Protein AF-A0A2S1FYJ7-F1 (afdb_monomer_lite)

Foldseek 3Di:
DLCCVVVVDVDQPDKDAAPCDDDPQNQLRGIHGNVSCVVSVNLVVQLVSLVVCDDVNLLVVCVVLVAAPSFQPDDSSCCPPPNDGDHDPVSVD

Organism: Klebsiella pneumoniae (NCBI:txid573)

pLDDT: mean 96.9, std 2.13, range [85.56, 98.75]

Secondary structure (DSSP, 8-state):
-HHHHTTSS--TT--B---S---SSGGGSS-B-HHHHHHTT-HHHHHHHHHHH-HHHHHHHHHHTT-TT----S-TTTTTTTSS----TTTT-

InterPro domains:
  IPR001460 Penicillin-binding protein, transpeptidase [PF00905] (1-93)
  IPR012338 Beta-lactamase/transpeptidase-like [G3DSA:3.40.710.10] (1-93)
  IPR012338 Beta-lactamase/transpeptidase-like [SSF56601] (1-92)

Structure (mmCIF, N/CA/C/O backbone):
data_AF-A0A2S1FYJ7-F1
#
_entry.id   AF-A0A2S1FYJ7-F1
#
loop_
_atom_site.group_PDB
_atom_site.id
_atom_site.type_symbol
_atom_site.label_atom_id
_atom_site.label_alt_id
_atom_site.label_comp_id
_atom_site.label_asym_id
_atom_site.label_entity_id
_atom_site.label_seq_id
_atom_site.pdbx_PDB_ins_code
_atom_site.Cartn_x
_atom_site.Cartn_y
_atom_site.Cartn_z
_atom_site.occupancy
_atom_site.B_iso_or_equiv
_atom_site.auth_seq_id
_atom_site.auth_comp_id
_atom_site.auth_asym_id
_atom_site.auth_atom_id
_atom_site.pdbx_PDB_model_num
ATOM 1 N N . LEU A 1 1 ? -6.806 -0.249 -5.792 1.00 93.88 1 LEU A N 1
ATOM 2 C CA . LEU A 1 1 ? -7.381 -0.966 -6.954 1.00 93.88 1 LEU A CA 1
ATOM 3 C C . LEU A 1 1 ? -7.062 -2.455 -6.894 1.00 93.88 1 LEU A C 1
ATOM 5 O O . LEU A 1 1 ? -7.981 -3.216 -6.646 1.00 93.88 1 LEU A O 1
ATOM 9 N N . ILE A 1 2 ? -5.789 -2.861 -6.973 1.00 97.50 2 ILE A N 1
ATOM 10 C CA . ILE A 1 2 ? -5.372 -4.281 -6.915 1.00 97.50 2 ILE A CA 1
ATOM 11 C C . ILE A 1 2 ? -5.969 -5.040 -5.716 1.00 97.50 2 ILE A C 1
ATOM 13 O O . ILE A 1 2 ? -6.475 -6.142 -5.876 1.00 97.50 2 ILE A O 1
ATOM 17 N N . ALA A 1 3 ? -5.965 -4.445 -4.518 1.00 97.62 3 ALA A N 1
ATOM 18 C CA . ALA A 1 3 ? -6.530 -5.092 -3.330 1.00 97.62 3 ALA A CA 1
ATOM 19 C C . ALA A 1 3 ? -8.043 -5.386 -3.445 1.00 97.62 3 ALA A C 1
ATOM 21 O O . ALA A 1 3 ? -8.502 -6.386 -2.908 1.00 97.62 3 ALA A O 1
ATOM 22 N N . LEU A 1 4 ? -8.805 -4.539 -4.147 1.00 97.81 4 LEU A N 1
ATOM 23 C CA . LEU A 1 4 ? -10.232 -4.769 -4.409 1.00 97.81 4 LEU A CA 1
ATOM 24 C C . LEU A 1 4 ? -10.414 -5.846 -5.486 1.00 97.81 4 LEU A C 1
ATOM 26 O O . LEU A 1 4 ? -11.186 -6.777 -5.297 1.00 97.81 4 LEU A O 1
ATOM 30 N N . ASP A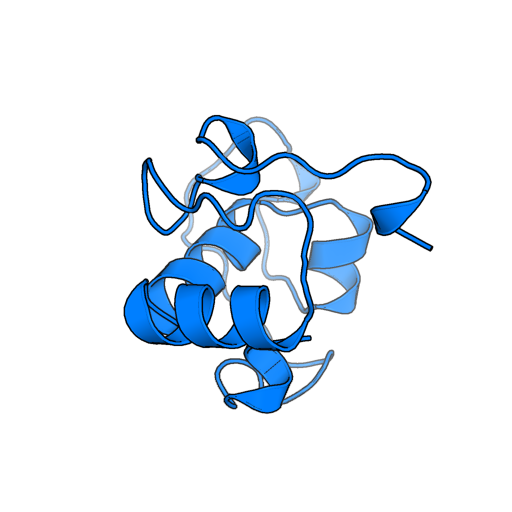 1 5 ? -9.652 -5.748 -6.579 1.00 97.25 5 ASP A N 1
ATOM 31 C CA . ASP A 1 5 ? -9.700 -6.688 -7.708 1.00 97.25 5 ASP A CA 1
ATOM 32 C C . ASP A 1 5 ? -9.365 -8.130 -7.285 1.00 97.25 5 ASP A C 1
ATOM 34 O O . ASP A 1 5 ? -10.038 -9.085 -7.663 1.00 97.25 5 ASP A O 1
ATOM 38 N N . LEU A 1 6 ? -8.375 -8.282 -6.403 1.00 97.00 6 LEU A N 1
ATOM 39 C CA . LEU A 1 6 ? -7.968 -9.574 -5.849 1.00 97.00 6 LEU A CA 1
ATOM 40 C C . LEU A 1 6 ? -8.803 -10.022 -4.636 1.00 97.00 6 LEU A C 1
ATO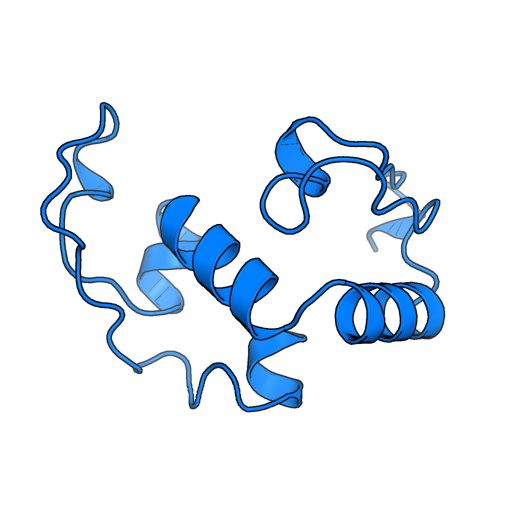M 42 O O . LEU A 1 6 ? -8.500 -11.064 -4.053 1.00 97.00 6 LEU A O 1
ATOM 46 N N . GLY A 1 7 ? -9.806 -9.242 -4.216 1.00 97.19 7 GLY A N 1
ATOM 47 C CA . GLY A 1 7 ? -10.672 -9.558 -3.074 1.00 97.19 7 GLY A CA 1
ATOM 48 C C . GLY A 1 7 ? -9.996 -9.502 -1.697 1.00 97.19 7 GLY A C 1
ATOM 49 O O . GLY A 1 7 ? -10.551 -10.015 -0.729 1.00 97.19 7 GLY A O 1
ATOM 50 N N . VAL A 1 8 ? -8.814 -8.884 -1.587 1.00 97.62 8 VAL A N 1
ATOM 51 C CA . VAL A 1 8 ? -8.140 -8.591 -0.301 1.00 97.62 8 VAL A CA 1
ATOM 52 C C . VAL A 1 8 ? -8.959 -7.586 0.515 1.00 97.62 8 VAL A C 1
ATOM 54 O O . VAL A 1 8 ? -9.031 -7.668 1.741 1.00 97.62 8 VAL A O 1
ATOM 57 N N . VAL A 1 9 ? -9.610 -6.651 -0.177 1.00 97.75 9 VAL A N 1
ATOM 58 C CA . VAL A 1 9 ? -10.589 -5.730 0.394 1.00 97.75 9 VAL A CA 1
ATOM 59 C C . VAL A 1 9 ? -11.927 -5.942 -0.305 1.00 97.75 9 VAL A C 1
ATOM 61 O O . VAL A 1 9 ? -11.982 -6.022 -1.527 1.00 97.75 9 VAL A O 1
ATOM 64 N N . LYS A 1 10 ? -13.007 -6.026 0.471 1.00 97.31 10 LYS A N 1
ATOM 65 C CA . LYS A 1 10 ? -14.377 -6.222 -0.009 1.00 97.31 10 LYS A CA 1
ATOM 66 C C . LYS A 1 10 ? -14.934 -4.966 -0.674 1.00 97.31 10 LYS A C 1
ATOM 68 O O . LYS A 1 10 ? -15.489 -5.043 -1.762 1.00 97.31 10 LYS A O 1
ATOM 73 N N . ASP A 1 11 ? -14.838 -3.838 0.020 1.00 97.81 11 ASP A N 1
ATOM 74 C CA . ASP A 1 11 ? -15.377 -2.544 -0.391 1.00 97.81 11 ASP A CA 1
ATOM 75 C C . ASP A 1 11 ? -14.749 -1.420 0.449 1.00 97.81 11 ASP A C 1
ATOM 77 O O . ASP A 1 11 ? -13.942 -1.652 1.357 1.00 97.81 11 ASP A O 1
ATOM 81 N N . GLU A 1 12 ? -15.109 -0.178 0.150 1.00 97.81 12 GLU A N 1
ATOM 82 C CA . GLU A 1 12 ? -14.590 1.009 0.817 1.00 97.81 12 GLU A CA 1
ATOM 83 C C . GLU A 1 12 ? -15.042 1.179 2.274 1.00 97.81 12 GLU A C 1
ATO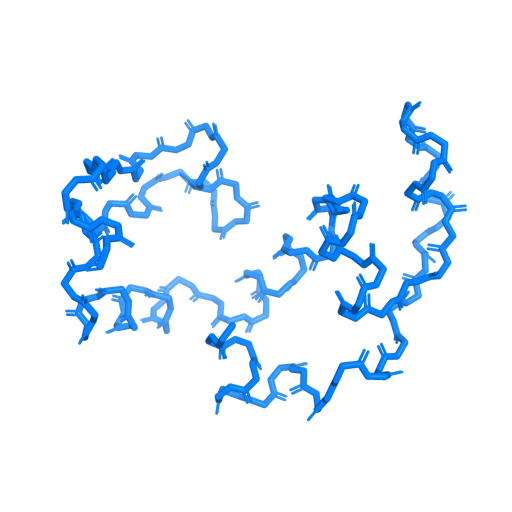M 85 O O . GLU A 1 12 ? -14.473 2.005 2.999 1.00 97.81 12 GLU A O 1
ATOM 90 N N . HIS A 1 13 ? -16.029 0.392 2.712 1.00 98.19 13 HIS A N 1
ATOM 91 C CA . HIS A 1 13 ? -16.596 0.411 4.055 1.00 98.19 13 HIS A CA 1
ATOM 92 C C . HIS A 1 13 ? -16.047 -0.693 4.964 1.00 98.19 13 HIS A C 1
ATOM 94 O O . HIS A 1 13 ? -16.261 -0.616 6.177 1.00 98.19 13 HIS A O 1
ATOM 100 N N . GLN A 1 14 ? -15.315 -1.677 4.426 1.00 98.31 14 GLN A N 1
ATOM 101 C CA . GLN A 1 14 ? -14.607 -2.670 5.233 1.00 98.31 14 GLN A CA 1
ATOM 102 C C . GLN A 1 14 ? -13.732 -1.980 6.285 1.00 98.31 14 GLN A C 1
ATOM 104 O O . GLN A 1 14 ? -12.924 -1.105 5.975 1.00 98.31 14 GLN A O 1
ATOM 109 N N . VAL A 1 15 ? -13.892 -2.404 7.541 1.00 98.44 15 VAL A N 1
ATOM 110 C CA . VAL A 1 15 ? -13.127 -1.871 8.669 1.00 98.44 15 VAL A CA 1
ATOM 111 C C . VAL A 1 15 ? -11.798 -2.614 8.803 1.00 98.44 15 VAL A C 1
ATOM 113 O O . VAL A 1 15 ? -11.769 -3.833 8.972 1.00 98.44 15 VAL A O 1
ATOM 116 N N . PHE A 1 16 ? -10.707 -1.859 8.792 1.00 98.19 16 PHE A N 1
ATOM 117 C CA . PHE A 1 16 ? -9.351 -2.275 9.126 1.00 98.19 16 PHE A CA 1
ATOM 118 C C . PHE A 1 16 ? -9.081 -1.891 10.577 1.00 98.19 16 PHE A C 1
ATOM 120 O O . PHE A 1 16 ? -9.060 -0.707 10.927 1.00 98.19 16 PHE A O 1
ATOM 127 N N . LYS A 1 17 ? -8.936 -2.903 11.433 1.00 98.25 17 LYS A N 1
ATOM 128 C CA . LYS A 1 17 ? -8.725 -2.700 12.864 1.00 98.25 17 LYS A CA 1
ATOM 129 C C . LYS A 1 17 ? -7.344 -2.125 13.134 1.00 98.25 17 LYS A C 1
ATOM 131 O O . LYS A 1 17 ? -6.364 -2.577 12.546 1.00 98.25 17 LYS A O 1
ATOM 136 N N . TRP A 1 18 ? -7.279 -1.146 14.030 1.00 98.19 18 TRP A N 1
ATOM 137 C CA . TRP A 1 18 ? -6.003 -0.664 14.540 1.00 98.19 18 TRP A CA 1
ATOM 138 C C . TRP A 1 18 ? -5.308 -1.773 15.325 1.00 98.19 18 TRP A C 1
ATOM 140 O O . TRP A 1 18 ? -5.926 -2.477 16.120 1.00 98.19 18 TRP A O 1
ATOM 150 N N . ASP A 1 19 ? -4.006 -1.903 15.113 1.00 96.56 19 ASP A N 1
ATOM 151 C CA . ASP A 1 19 ? -3.157 -2.895 15.769 1.00 96.56 19 ASP A CA 1
ATOM 152 C C . ASP A 1 19 ? -2.767 -2.518 17.207 1.00 96.56 19 ASP A C 1
ATOM 154 O O . ASP A 1 19 ? -2.059 -3.267 17.876 1.00 96.56 19 ASP A O 1
ATOM 158 N N . GLY A 1 20 ? -3.217 -1.358 17.695 1.00 97.25 20 GLY A N 1
ATOM 159 C CA . GLY A 1 20 ? -2.882 -0.853 19.025 1.00 97.25 20 GLY A CA 1
ATOM 160 C C . GLY A 1 20 ? -1.497 -0.209 19.112 1.00 97.25 20 GLY A C 1
ATOM 161 O O . GLY A 1 20 ? -1.123 0.274 20.181 1.00 97.25 20 GLY A O 1
ATOM 162 N N . GLN A 1 21 ? -0.730 -0.162 18.015 1.00 97.50 21 GLN A N 1
ATOM 163 C CA . GLN A 1 21 ? 0.570 0.496 17.997 1.00 97.50 21 GLN A CA 1
ATOM 164 C C . GLN A 1 21 ? 0.393 1.999 17.777 1.00 97.50 21 GLN A C 1
ATOM 166 O O . GLN A 1 21 ? -0.019 2.445 16.701 1.00 97.50 21 GLN A O 1
ATOM 171 N N . THR A 1 22 ? 0.729 2.784 18.801 1.00 97.81 22 THR A N 1
ATOM 172 C CA . THR A 1 22 ? 0.751 4.247 18.712 1.00 97.81 22 THR A CA 1
ATOM 173 C C . THR A 1 22 ? 1.878 4.695 17.793 1.00 97.81 22 THR A C 1
ATOM 175 O O . THR A 1 22 ? 3.043 4.377 18.021 1.00 97.81 22 THR A O 1
ATOM 178 N N . ARG A 1 23 ? 1.515 5.455 16.762 1.00 97.00 23 ARG A N 1
ATOM 179 C CA . ARG A 1 23 ? 2.415 6.070 15.784 1.00 97.00 23 ARG A CA 1
ATOM 180 C C . ARG A 1 23 ? 2.373 7.589 15.905 1.00 97.00 23 ARG A C 1
ATOM 182 O O . ARG A 1 23 ? 1.407 8.141 16.435 1.00 97.00 23 ARG A O 1
ATOM 189 N N . ASP A 1 24 ? 3.385 8.254 15.356 1.00 97.88 24 ASP A N 1
ATOM 190 C CA . ASP A 1 24 ? 3.551 9.712 15.452 1.00 97.88 24 ASP A CA 1
ATOM 191 C C . ASP A 1 24 ? 2.384 10.492 14.832 1.00 97.88 24 ASP A C 1
ATOM 193 O O . ASP A 1 24 ? 2.008 11.570 15.296 1.00 97.88 24 ASP A O 1
ATOM 197 N N . ILE A 1 25 ? 1.759 9.929 13.796 1.00 97.94 25 ILE A N 1
ATOM 198 C CA . ILE A 1 25 ? 0.593 10.526 13.153 1.00 97.94 25 ILE A CA 1
ATOM 199 C C . ILE A 1 25 ? -0.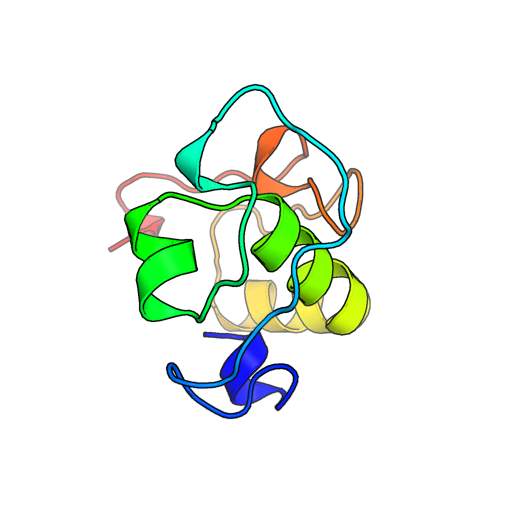659 10.098 13.920 1.00 97.94 25 ILE A C 1
ATOM 201 O O . ILE A 1 25 ? -1.204 9.015 13.715 1.00 97.94 25 ILE A O 1
ATOM 205 N N . ALA A 1 26 ? -1.145 10.983 14.791 1.00 97.94 26 ALA A N 1
ATOM 206 C CA . ALA A 1 26 ? -2.282 10.711 15.672 1.00 97.94 26 ALA A CA 1
ATOM 207 C C . ALA A 1 26 ? -3.538 10.209 14.934 1.00 97.94 26 ALA A C 1
ATOM 209 O O . ALA A 1 26 ? -4.277 9.382 15.464 1.00 97.94 26 ALA A O 1
ATOM 210 N N . THR A 1 27 ? -3.779 10.672 13.701 1.00 98.06 27 THR A N 1
ATOM 211 C CA . THR A 1 27 ? -4.944 10.256 12.905 1.00 98.06 27 THR A CA 1
ATOM 212 C C . THR A 1 27 ? -4.902 8.797 12.465 1.00 98.06 27 THR A C 1
ATOM 214 O O . THR A 1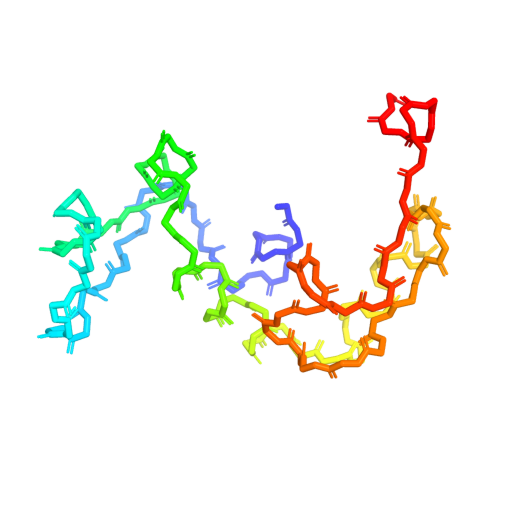 27 ? -5.970 8.294 12.123 1.00 98.06 27 THR A O 1
ATOM 217 N N . TRP A 1 28 ? -3.733 8.141 12.488 1.00 98.44 28 TRP A N 1
ATOM 218 C CA . TRP A 1 28 ? -3.545 6.723 12.149 1.00 98.44 28 TRP A CA 1
ATOM 219 C C . TRP A 1 28 ? -3.899 5.777 13.304 1.00 98.44 28 TRP A C 1
ATOM 221 O O . TRP A 1 28 ? -4.112 4.589 13.082 1.00 98.44 28 TRP A O 1
ATOM 231 N N . ASN A 1 29 ? -3.954 6.282 14.540 1.00 98.31 29 ASN A N 1
ATOM 232 C CA . ASN A 1 29 ? -4.086 5.470 15.754 1.00 98.31 29 ASN A CA 1
ATOM 233 C C . ASN A 1 29 ? -5.557 5.158 16.080 1.00 98.31 29 ASN A C 1
ATOM 235 O O . ASN A 1 29 ? -6.048 5.464 17.167 1.00 98.31 29 ASN A O 1
ATOM 239 N N . ARG A 1 30 ? -6.291 4.628 15.097 1.00 98.50 30 ARG A N 1
ATOM 240 C CA . ARG A 1 30 ? -7.700 4.229 15.210 1.00 98.50 30 ARG A CA 1
ATOM 241 C C . ARG A 1 30 ? -8.092 3.283 14.081 1.00 98.50 30 ARG A C 1
ATOM 243 O O . ARG A 1 30 ? -7.373 3.153 13.097 1.00 98.50 30 ARG A O 1
ATOM 250 N N . ASP A 1 31 ? -9.251 2.651 14.213 1.00 98.69 31 ASP A N 1
ATOM 251 C CA . ASP A 1 31 ? -9.830 1.868 13.124 1.00 98.69 31 ASP A CA 1
ATOM 252 C C . ASP A 1 31 ? -10.063 2.742 11.884 1.00 98.69 31 ASP A C 1
ATOM 254 O O . ASP A 1 31 ? -10.501 3.896 11.977 1.00 98.69 31 ASP A O 1
ATOM 258 N N . HIS A 1 32 ? -9.813 2.159 10.716 1.00 98.75 32 HIS A N 1
ATOM 259 C CA . HIS A 1 32 ? -9.957 2.817 9.424 1.00 98.75 32 HIS A CA 1
ATOM 260 C C . HIS A 1 32 ? -10.791 1.985 8.452 1.00 98.75 32 HIS A C 1
ATOM 262 O O . HIS A 1 32 ? -11.118 0.836 8.700 1.00 98.75 32 HIS A O 1
ATOM 268 N N . ASN A 1 33 ? -11.141 2.590 7.327 1.00 98.56 33 ASN A N 1
ATOM 269 C CA . ASN A 1 33 ? -11.681 1.950 6.126 1.00 98.56 33 ASN A CA 1
ATOM 270 C C . ASN A 1 33 ? -10.977 2.568 4.905 1.00 98.56 33 ASN A C 1
ATOM 272 O O . ASN A 1 33 ? -10.160 3.472 5.098 1.00 98.56 33 ASN A O 1
ATOM 276 N N . LEU A 1 34 ? -11.253 2.147 3.662 1.00 98.19 34 LEU A N 1
ATOM 277 C CA . LEU A 1 34 ? -10.495 2.687 2.514 1.00 98.19 34 LEU A CA 1
ATOM 278 C C . LEU A 1 34 ? -10.666 4.202 2.373 1.00 98.19 34 LEU A C 1
ATOM 280 O O . LEU A 1 34 ? -9.698 4.897 2.075 1.00 98.19 34 LEU A O 1
ATOM 284 N N . ILE A 1 35 ? -11.865 4.724 2.648 1.00 98.44 35 ILE A N 1
ATOM 285 C CA . ILE A 1 35 ? -12.159 6.162 2.559 1.00 98.44 35 ILE A CA 1
ATOM 286 C C . ILE A 1 35 ? -11.221 6.957 3.474 1.00 98.44 35 ILE A C 1
ATOM 288 O O . ILE A 1 35 ? -10.574 7.917 3.054 1.00 98.44 35 ILE A O 1
ATOM 292 N N . THR A 1 36 ? -11.131 6.559 4.743 1.00 98.62 36 THR A N 1
ATOM 293 C CA . THR A 1 36 ? -10.308 7.265 5.731 1.00 98.62 36 THR A CA 1
ATOM 294 C C . THR A 1 36 ? -8.824 6.931 5.599 1.00 98.62 36 THR A C 1
ATOM 296 O O . THR A 1 36 ? -8.000 7.823 5.783 1.00 98.62 36 THR A O 1
ATOM 299 N N . ALA A 1 37 ? -8.472 5.699 5.225 1.00 98.44 37 ALA A N 1
ATOM 300 C CA . ALA A 1 37 ? -7.093 5.304 4.968 1.00 98.44 37 ALA A CA 1
ATOM 301 C C . ALA A 1 37 ? -6.495 6.087 3.793 1.00 98.44 37 ALA A C 1
ATOM 303 O O . ALA A 1 37 ? -5.343 6.507 3.873 1.00 98.44 37 ALA A O 1
ATOM 304 N N . MET A 1 38 ? -7.264 6.327 2.721 1.00 98.06 38 MET A N 1
ATOM 305 C CA . MET A 1 38 ? -6.837 7.180 1.600 1.00 98.06 38 MET A CA 1
ATOM 306 C C . MET A 1 38 ? -6.758 8.641 2.028 1.00 98.06 38 MET A C 1
ATOM 308 O O . MET A 1 38 ? -5.741 9.289 1.806 1.00 98.06 38 MET A O 1
ATOM 312 N N . LYS A 1 39 ? -7.789 9.154 2.711 1.00 98.38 39 LYS A N 1
ATOM 313 C CA . LYS A 1 39 ? -7.842 10.561 3.135 1.00 98.38 39 LYS A CA 1
ATOM 314 C C . LYS A 1 39 ? -6.690 10.972 4.057 1.00 98.38 39 LYS A C 1
ATOM 316 O O . LYS A 1 39 ? -6.235 12.108 3.981 1.00 98.38 39 LYS A O 1
ATOM 321 N N . TYR A 1 40 ? -6.272 10.087 4.959 1.00 98.31 40 TYR A N 1
ATOM 322 C CA . TYR A 1 40 ? -5.233 10.371 5.955 1.00 98.31 40 TYR A CA 1
ATOM 323 C C . TYR A 1 40 ? -3.895 9.695 5.641 1.00 98.31 40 TYR A C 1
ATOM 325 O O . TYR A 1 40 ? -3.023 9.663 6.510 1.00 98.31 40 TYR A O 1
ATOM 333 N N . SER A 1 41 ? -3.744 9.149 4.428 1.00 97.88 41 SER A N 1
ATOM 334 C CA . SER A 1 41 ? -2.548 8.429 3.979 1.00 97.88 41 SER A CA 1
ATOM 335 C C . SER A 1 41 ? -2.050 7.421 5.018 1.00 97.88 41 SER A C 1
ATOM 337 O O . SER A 1 41 ? -0.887 7.448 5.404 1.00 97.88 41 SER A O 1
ATOM 339 N N . VAL A 1 42 ? -2.943 6.567 5.528 1.00 98.38 42 VAL A N 1
ATOM 340 C CA . VAL A 1 42 ? -2.648 5.634 6.629 1.00 98.38 42 VAL A CA 1
ATOM 341 C C . VAL A 1 42 ? -1.781 4.488 6.115 1.00 98.38 42 VAL A C 1
ATOM 343 O O . VAL A 1 42 ? -2.287 3.426 5.758 1.00 98.38 42 VAL A O 1
ATOM 346 N N . VAL A 1 43 ? -0.466 4.710 6.052 1.00 97.88 43 VAL A N 1
ATOM 347 C CA . VAL A 1 43 ? 0.508 3.784 5.450 1.00 97.88 43 VAL A CA 1
ATOM 348 C C . VAL A 1 43 ? 0.355 2.339 5.948 1.00 97.88 43 VAL A C 1
ATOM 350 O O . VAL A 1 43 ? 0.224 1.469 5.088 1.00 97.88 43 VAL A O 1
ATOM 353 N N . PRO A 1 44 ? 0.258 2.046 7.264 1.00 97.81 44 PRO A N 1
ATOM 354 C CA . PRO A 1 44 ? 0.178 0.669 7.765 1.00 97.81 44 PRO A CA 1
ATOM 355 C C . PRO A 1 44 ? -0.959 -0.170 7.164 1.00 97.81 44 PRO A C 1
ATOM 357 O O . PRO A 1 44 ? -0.807 -1.379 7.000 1.00 97.81 44 PRO A O 1
ATOM 360 N N . VAL A 1 45 ? -2.076 0.465 6.786 1.00 98.19 45 VAL A N 1
ATOM 361 C CA . VAL A 1 45 ? -3.200 -0.205 6.112 1.00 98.19 45 VAL A CA 1
ATOM 362 C C . VAL A 1 45 ? -2.783 -0.705 4.724 1.00 98.19 45 VAL A C 1
ATOM 364 O O . VAL A 1 45 ? -3.050 -1.850 4.372 1.00 98.19 45 VAL A O 1
ATOM 367 N N . TYR A 1 46 ? -2.074 0.114 3.945 1.00 98.12 46 TYR A N 1
ATOM 368 C CA . TYR A 1 46 ? -1.589 -0.276 2.615 1.00 98.12 46 TYR A CA 1
ATOM 369 C C . TYR A 1 46 ? -0.458 -1.295 2.679 1.00 98.12 46 TYR A C 1
ATOM 371 O O . TYR A 1 46 ? -0.387 -2.171 1.821 1.00 98.12 46 TYR A O 1
ATOM 379 N N . GLN A 1 47 ? 0.385 -1.216 3.709 1.00 97.69 47 GLN A N 1
ATOM 380 C CA . GLN A 1 47 ? 1.407 -2.229 3.967 1.00 97.69 47 GLN A CA 1
ATOM 381 C C . GLN A 1 47 ? 0.773 -3.602 4.202 1.00 97.69 47 GLN A C 1
ATOM 383 O O . GLN A 1 47 ? 1.228 -4.599 3.650 1.00 97.69 47 GLN A O 1
ATOM 388 N N . GLU A 1 48 ? -0.337 -3.652 4.941 1.00 97.69 48 GLU A N 1
ATOM 389 C CA . GLU A 1 48 ? -1.081 -4.893 5.152 1.00 97.69 48 GLU A CA 1
ATOM 390 C C . GLU A 1 48 ? -1.673 -5.446 3.854 1.00 97.69 48 GLU A C 1
ATOM 392 O O . GLU A 1 48 ? -1.558 -6.641 3.580 1.00 97.69 48 GLU A O 1
ATOM 397 N N . PHE A 1 49 ? -2.219 -4.586 2.991 1.00 98.06 49 PHE A N 1
ATOM 398 C CA . PHE A 1 49 ? -2.681 -5.030 1.675 1.00 98.06 49 PHE A CA 1
ATOM 399 C C . PHE A 1 49 ? -1.540 -5.565 0.822 1.00 98.06 49 PHE A C 1
ATOM 401 O O . PHE A 1 49 ? -1.702 -6.595 0.177 1.00 98.06 49 PHE A O 1
ATOM 408 N N . ALA A 1 50 ? -0.389 -4.897 0.822 1.00 97.75 50 ALA A N 1
ATOM 409 C CA . ALA A 1 50 ? 0.764 -5.319 0.046 1.00 97.75 50 ALA A CA 1
ATOM 410 C C . ALA A 1 50 ? 1.284 -6.695 0.502 1.00 97.75 50 ALA A C 1
ATOM 412 O O . ALA A 1 50 ? 1.512 -7.563 -0.342 1.00 97.75 50 ALA A O 1
ATOM 413 N N . ARG A 1 51 ? 1.345 -6.951 1.820 1.00 97.62 51 ARG A N 1
ATOM 414 C CA . ARG A 1 51 ? 1.657 -8.281 2.381 1.00 97.62 51 ARG A CA 1
ATOM 415 C C . ARG A 1 51 ? 0.644 -9.341 1.954 1.00 97.62 51 ARG A C 1
ATOM 417 O O . ARG A 1 51 ? 1.038 -10.429 1.543 1.00 97.62 51 ARG A O 1
ATOM 424 N N . GLN A 1 52 ? -0.651 -9.027 2.017 1.00 97.81 52 GLN A N 1
ATOM 425 C CA . GLN A 1 52 ? -1.704 -9.967 1.629 1.00 97.81 52 GLN A CA 1
ATOM 426 C C . GLN A 1 52 ? -1.738 -10.237 0.126 1.00 97.81 52 GLN A C 1
ATOM 428 O O . GLN A 1 52 ? -2.010 -11.368 -0.263 1.00 97.81 52 GLN A O 1
ATOM 433 N N . ILE A 1 53 ? -1.460 -9.243 -0.723 1.00 97.88 53 ILE A N 1
ATOM 434 C CA . ILE A 1 53 ? -1.332 -9.411 -2.178 1.00 97.88 53 ILE A CA 1
ATOM 435 C C . ILE A 1 53 ? -0.099 -10.269 -2.483 1.00 97.88 53 ILE A C 1
ATOM 437 O O . ILE A 1 53 ? -0.205 -11.258 -3.214 1.00 97.88 53 ILE A O 1
ATO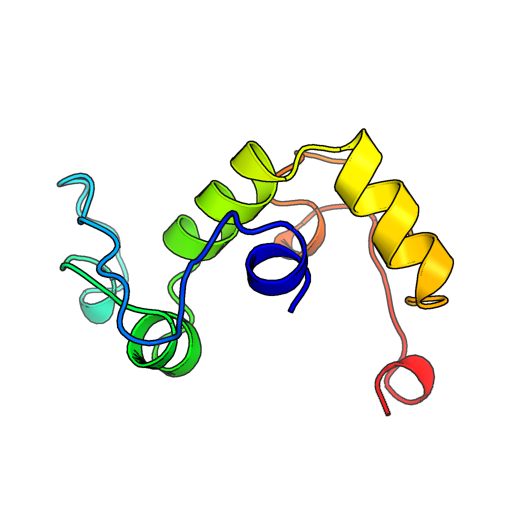M 441 N N . GLY A 1 54 ? 1.037 -9.950 -1.869 1.00 96.75 54 GLY A N 1
ATOM 442 C CA . GLY A 1 54 ? 2.301 -10.644 -2.069 1.00 96.75 54 GLY A CA 1
ATOM 443 C C . GLY A 1 54 ? 2.986 -10.289 -3.391 1.00 96.75 54 GLY A C 1
ATOM 444 O O . GLY A 1 54 ? 2.367 -9.831 -4.355 1.00 96.75 54 GLY A O 1
ATOM 445 N N . GLU A 1 55 ? 4.289 -10.543 -3.431 1.00 95.81 55 GLU A N 1
ATOM 446 C CA . GLU A 1 55 ? 5.199 -10.102 -4.493 1.00 95.81 55 GLU A CA 1
ATOM 447 C C . GLU A 1 55 ? 4.775 -10.578 -5.890 1.00 95.81 55 GLU A C 1
ATOM 449 O O . GLU A 1 55 ? 4.613 -9.768 -6.798 1.00 95.81 55 GLU A O 1
ATOM 454 N N . ALA A 1 56 ? 4.498 -11.875 -6.053 1.00 96.06 56 ALA A N 1
ATOM 455 C CA . ALA A 1 56 ? 4.175 -12.453 -7.358 1.00 96.06 56 ALA A CA 1
ATOM 456 C C . ALA A 1 56 ? 2.915 -11.841 -7.994 1.00 96.06 56 ALA A C 1
ATOM 458 O O . ALA A 1 56 ? 2.877 -11.587 -9.199 1.00 96.06 56 ALA A O 1
ATOM 459 N N . ARG A 1 57 ? 1.870 -11.586 -7.193 1.00 97.19 57 ARG A N 1
ATOM 460 C CA . ARG A 1 57 ? 0.644 -10.950 -7.696 1.00 97.19 57 ARG A CA 1
ATOM 461 C C . ARG A 1 57 ? 0.848 -9.459 -7.919 1.00 97.19 57 ARG A C 1
ATOM 463 O O . ARG A 1 57 ? 0.337 -8.949 -8.907 1.00 97.19 57 ARG A O 1
ATOM 470 N N . MET A 1 58 ? 1.607 -8.783 -7.057 1.00 97.69 58 MET A N 1
ATOM 471 C CA . MET A 1 58 ? 1.926 -7.369 -7.247 1.00 97.69 58 MET A CA 1
ATOM 472 C C . MET A 1 58 ? 2.709 -7.147 -8.545 1.00 97.69 58 MET A C 1
ATOM 474 O O . MET A 1 58 ? 2.274 -6.356 -9.375 1.00 97.69 58 MET A O 1
ATOM 478 N N . SER A 1 59 ? 3.786 -7.909 -8.767 1.00 96.56 59 SER A N 1
ATOM 479 C CA . SER A 1 59 ? 4.596 -7.854 -9.991 1.00 96.56 59 SER A CA 1
ATOM 480 C C . SER A 1 59 ? 3.745 -8.083 -11.239 1.00 96.56 59 SER A C 1
ATOM 482 O O . SER A 1 59 ? 3.762 -7.267 -12.155 1.00 96.56 59 SER A O 1
ATOM 484 N N . LYS A 1 60 ? 2.915 -9.136 -11.242 1.00 97.62 60 LYS A N 1
ATOM 485 C CA . LYS A 1 60 ? 2.015 -9.423 -12.365 1.00 97.62 60 LYS A CA 1
ATOM 486 C C . LYS A 1 60 ? 1.076 -8.254 -12.676 1.00 97.62 60 LYS A C 1
ATOM 488 O O . LYS A 1 60 ? 0.816 -7.985 -13.844 1.00 97.62 60 LYS A O 1
ATOM 493 N N . MET A 1 61 ? 0.534 -7.603 -11.649 1.00 97.31 61 MET A N 1
ATOM 494 C CA . MET A 1 61 ? -0.416 -6.505 -11.829 1.00 97.31 61 MET A CA 1
ATOM 495 C C . MET A 1 61 ? 0.274 -5.224 -12.294 1.00 97.31 61 MET A C 1
ATOM 497 O O . MET A 1 61 ? -0.236 -4.582 -13.201 1.00 97.31 61 MET A O 1
ATOM 501 N N . LEU A 1 62 ? 1.434 -4.872 -11.730 1.00 96.75 62 LEU A N 1
ATOM 502 C CA . LEU A 1 62 ? 2.206 -3.710 -12.188 1.00 96.75 62 LEU A CA 1
ATOM 503 C C . LEU A 1 62 ? 2.629 -3.863 -13.649 1.00 96.75 62 LEU A C 1
ATOM 505 O O . LEU A 1 62 ? 2.462 -2.922 -14.416 1.00 96.75 62 LEU A O 1
ATOM 509 N N . HIS A 1 63 ? 3.046 -5.070 -14.039 1.00 97.69 63 HIS A N 1
ATOM 510 C CA . HIS A 1 63 ? 3.350 -5.395 -15.428 1.00 97.69 63 HIS A CA 1
ATOM 511 C C . HIS A 1 63 ? 2.128 -5.283 -16.347 1.00 97.69 63 HIS A C 1
ATOM 513 O O . HIS A 1 63 ? 2.194 -4.732 -17.439 1.00 97.69 63 HIS A O 1
ATOM 519 N N . ALA A 1 64 ? 0.967 -5.767 -15.897 1.00 97.31 64 ALA A N 1
ATOM 520 C CA . ALA A 1 64 ? -0.273 -5.647 -16.663 1.00 97.31 64 ALA A CA 1
ATOM 521 C C . ALA A 1 64 ? -0.742 -4.189 -16.839 1.00 97.31 64 ALA A C 1
ATOM 523 O O . ALA A 1 64 ? -1.548 -3.919 -17.729 1.00 97.31 64 ALA A O 1
ATOM 524 N N . PHE A 1 65 ? -0.270 -3.274 -15.990 1.00 96.06 65 PHE A N 1
ATOM 525 C CA . PHE A 1 65 ? -0.600 -1.853 -16.034 1.00 96.06 65 PHE A CA 1
ATOM 526 C C . PHE A 1 65 ? 0.477 -0.984 -16.687 1.00 96.06 65 PHE A C 1
ATOM 528 O O . PHE A 1 65 ? 0.235 0.213 -16.797 1.00 96.06 65 PHE A O 1
ATOM 535 N N . ASP A 1 66 ? 1.619 -1.552 -17.101 1.00 96.75 66 ASP A N 1
ATOM 536 C CA . ASP A 1 66 ? 2.777 -0.791 -17.604 1.00 96.75 66 ASP A CA 1
ATOM 537 C C . ASP A 1 66 ? 3.174 0.334 -16.621 1.00 96.75 66 ASP A C 1
ATOM 539 O O . ASP A 1 66 ? 3.308 1.510 -16.965 1.00 96.75 66 ASP A O 1
ATOM 543 N N . TYR A 1 67 ? 3.227 -0.005 -15.324 1.00 97.56 67 TYR A N 1
ATOM 544 C CA . TYR A 1 67 ? 3.305 0.991 -14.254 1.00 97.56 67 TYR A CA 1
ATOM 545 C C . TYR A 1 67 ? 4.753 1.415 -13.965 1.00 97.56 67 TYR A C 1
ATOM 547 O O . TYR A 1 67 ? 5.410 0.907 -13.047 1.00 97.56 67 TYR A O 1
ATOM 555 N N . GLY A 1 68 ? 5.230 2.401 -14.726 1.00 97.69 68 GLY A N 1
ATOM 556 C CA . GLY A 1 68 ? 6.561 2.985 -14.567 1.00 97.69 68 GLY A CA 1
ATOM 557 C C . GLY A 1 68 ? 7.670 1.966 -14.834 1.00 97.69 68 GLY A C 1
ATOM 558 O O . GLY A 1 68 ? 7.639 1.242 -15.818 1.00 97.69 68 GLY A O 1
ATOM 559 N N . ASN A 1 69 ? 8.666 1.885 -13.949 1.00 97.88 69 ASN A N 1
ATOM 560 C CA . ASN A 1 69 ? 9.763 0.919 -14.081 1.00 97.88 69 ASN A CA 1
ATOM 561 C C . ASN A 1 69 ? 9.451 -0.484 -13.519 1.00 97.88 69 ASN A C 1
ATOM 563 O O . ASN A 1 69 ? 10.342 -1.331 -13.539 1.00 97.88 69 ASN A O 1
ATOM 567 N N . GLU A 1 70 ? 8.250 -0.702 -12.966 1.00 97.44 70 GLU A N 1
ATOM 568 C CA . GLU A 1 70 ? 7.769 -1.977 -12.399 1.00 97.44 70 GLU A CA 1
ATOM 569 C C . GLU A 1 70 ? 8.652 -2.599 -11.290 1.00 97.44 70 GLU A C 1
ATOM 571 O O . GLU A 1 70 ? 8.442 -3.742 -10.874 1.00 97.44 70 GLU A O 1
ATOM 576 N N . ASP A 1 71 ? 9.634 -1.855 -10.775 1.00 96.75 71 ASP A N 1
ATOM 577 C CA . ASP A 1 71 ? 10.655 -2.376 -9.870 1.00 96.75 71 ASP A CA 1
ATOM 578 C C . ASP A 1 71 ? 10.131 -2.471 -8.433 1.00 96.75 71 ASP A C 1
ATOM 580 O O . ASP A 1 71 ? 10.140 -1.503 -7.675 1.00 96.75 71 ASP A O 1
ATOM 584 N N . ILE A 1 72 ? 9.694 -3.664 -8.033 1.00 94.44 72 ILE A N 1
ATOM 585 C CA . ILE A 1 72 ? 9.262 -3.942 -6.656 1.00 94.44 72 ILE A CA 1
ATOM 586 C C . ILE A 1 72 ? 10.395 -4.415 -5.741 1.00 94.44 72 ILE A C 1
ATOM 588 O O . ILE A 1 72 ? 10.122 -4.938 -4.659 1.00 94.44 72 ILE A O 1
ATOM 592 N N . SER A 1 73 ? 11.659 -4.250 -6.145 1.00 92.38 73 SER A N 1
ATOM 593 C CA . SER A 1 73 ? 12.785 -4.545 -5.263 1.00 92.38 73 SER A CA 1
ATOM 594 C C . SER A 1 73 ? 12.724 -3.694 -3.987 1.00 92.38 73 SER A C 1
ATOM 596 O O . SER A 1 73 ? 12.329 -2.522 -3.987 1.00 92.38 73 SER A O 1
ATOM 598 N N . GLY A 1 74 ? 13.096 -4.317 -2.869 1.00 88.94 74 GLY A N 1
ATOM 599 C CA . GLY A 1 74 ? 12.880 -3.790 -1.522 1.00 88.94 74 GLY A CA 1
ATOM 600 C C . GLY A 1 74 ? 11.932 -4.684 -0.725 1.00 88.94 74 GLY A C 1
ATOM 601 O O . GLY A 1 74 ? 11.768 -5.864 -1.036 1.00 88.94 74 GLY A O 1
ATOM 602 N N . ASN A 1 75 ? 11.317 -4.137 0.325 1.00 92.00 75 ASN A N 1
ATOM 603 C CA . ASN A 1 75 ? 10.325 -4.887 1.093 1.00 92.00 75 ASN A CA 1
ATOM 604 C C . ASN A 1 75 ? 8.980 -4.888 0.362 1.00 92.00 75 ASN A C 1
ATOM 606 O O . ASN A 1 75 ? 8.529 -3.853 -0.136 1.00 92.00 75 ASN A O 1
ATOM 610 N N . VAL A 1 76 ? 8.297 -6.037 0.377 1.00 92.12 76 VAL A N 1
ATOM 611 C CA . VAL A 1 76 ? 6.986 -6.234 -0.274 1.00 92.12 76 VAL A CA 1
ATOM 612 C C . VAL A 1 76 ? 5.934 -5.207 0.157 1.00 92.12 76 VAL A C 1
ATOM 614 O O . VAL A 1 76 ? 4.986 -4.948 -0.575 1.00 92.12 76 VAL A O 1
ATOM 617 N N . ASP A 1 77 ? 6.102 -4.602 1.329 1.00 96.00 77 ASP A N 1
ATOM 618 C CA . ASP A 1 77 ? 5.189 -3.643 1.936 1.00 96.00 77 ASP A CA 1
ATOM 619 C C . ASP A 1 77 ? 5.779 -2.235 2.111 1.00 96.00 77 ASP A C 1
ATOM 621 O O . ASP A 1 77 ? 5.189 -1.405 2.803 1.00 96.00 77 ASP A O 1
ATOM 625 N N . SER A 1 78 ? 6.923 -1.941 1.489 1.00 95.69 78 SER A N 1
ATOM 626 C CA . SER A 1 78 ? 7.496 -0.588 1.462 1.00 95.69 78 SER A CA 1
ATOM 627 C C . SER A 1 78 ? 8.112 -0.189 0.120 1.00 95.69 78 SER A C 1
ATOM 629 O O . SER A 1 78 ? 8.582 0.939 -0.005 1.00 95.69 78 SER A O 1
ATOM 631 N N . PHE A 1 79 ? 8.055 -1.042 -0.913 1.00 95.94 79 PHE A N 1
ATOM 632 C CA . PHE A 1 79 ? 8.720 -0.801 -2.202 1.00 95.94 79 PHE A CA 1
ATOM 633 C C . PHE A 1 79 ? 8.377 0.549 -2.867 1.00 95.94 79 PHE A C 1
ATOM 635 O O . PHE A 1 79 ? 9.189 1.077 -3.620 1.00 95.94 79 PHE A O 1
ATOM 642 N N . TRP A 1 80 ? 7.209 1.137 -2.570 1.00 96.19 80 TRP A N 1
ATOM 643 C CA . TRP A 1 80 ? 6.769 2.450 -3.073 1.00 96.19 80 TRP A CA 1
ATOM 644 C C . TRP A 1 80 ? 7.171 3.651 -2.208 1.00 96.19 80 TRP A C 1
ATOM 646 O O . TRP A 1 80 ? 6.966 4.791 -2.620 1.00 96.19 80 TRP A O 1
ATOM 656 N N . LEU A 1 81 ? 7.689 3.418 -1.002 1.00 95.81 81 LEU A N 1
ATOM 657 C CA . LEU A 1 81 ? 8.151 4.464 -0.089 1.00 95.81 81 LEU A CA 1
ATOM 658 C C . LEU A 1 81 ? 9.656 4.674 -0.227 1.00 95.81 81 LEU A C 1
ATOM 660 O O . LEU A 1 81 ? 10.110 5.805 -0.380 1.00 95.81 81 LEU A O 1
ATOM 664 N N . ASP A 1 82 ? 10.412 3.579 -0.168 1.00 91.31 82 ASP A N 1
ATOM 665 C CA . ASP A 1 82 ? 11.874 3.585 -0.122 1.00 91.31 82 ASP A CA 1
ATOM 666 C C . ASP A 1 82 ? 12.533 2.538 -1.037 1.00 91.31 82 ASP A C 1
ATOM 668 O O . ASP A 1 82 ? 13.760 2.472 -1.106 1.00 91.31 82 ASP A O 1
ATOM 672 N N . GLY A 1 83 ? 11.739 1.751 -1.771 1.00 93.12 83 GLY A N 1
ATOM 673 C CA . GLY A 1 83 ? 12.231 0.732 -2.700 1.00 93.12 83 GLY A CA 1
ATOM 674 C C . GLY A 1 83 ? 12.562 1.247 -4.101 1.00 93.12 83 GLY A C 1
ATOM 675 O O . GLY A 1 83 ? 12.809 2.440 -4.320 1.00 93.12 83 GLY A O 1
ATOM 676 N N . GLY A 1 84 ? 12.592 0.318 -5.059 1.00 95.00 84 GLY A N 1
ATOM 677 C CA . GLY A 1 84 ? 13.039 0.552 -6.435 1.00 95.00 84 GLY A CA 1
ATOM 678 C C . GLY A 1 84 ? 12.028 1.231 -7.363 1.00 95.00 84 GLY A C 1
ATOM 679 O O . GLY A 1 84 ? 12.431 1.812 -8.374 1.00 95.00 84 GLY A O 1
ATOM 680 N N . ILE A 1 85 ? 10.732 1.231 -7.025 1.00 97.31 85 ILE A N 1
ATOM 681 C CA . ILE A 1 85 ? 9.693 1.611 -7.992 1.00 97.31 85 ILE A CA 1
ATOM 682 C C . ILE A 1 85 ? 9.738 3.104 -8.321 1.00 97.31 85 ILE A C 1
ATOM 684 O O . ILE A 1 85 ? 9.781 3.962 -7.437 1.00 97.31 85 ILE A O 1
ATOM 688 N N . ARG A 1 86 ? 9.720 3.448 -9.603 1.00 97.44 86 ARG A N 1
ATOM 689 C CA . ARG A 1 86 ? 9.723 4.822 -10.112 1.00 97.44 86 ARG A CA 1
ATOM 690 C C . ARG A 1 86 ? 8.718 4.923 -11.248 1.00 97.44 86 ARG A C 1
ATOM 692 O O . ARG A 1 86 ? 8.644 4.037 -12.088 1.00 97.44 86 ARG A O 1
ATOM 699 N N . ILE A 1 87 ? 7.976 6.021 -11.271 1.00 97.94 87 ILE A N 1
ATOM 700 C CA . ILE A 1 87 ? 7.024 6.363 -12.327 1.00 97.94 87 ILE A CA 1
ATOM 701 C C . ILE A 1 87 ? 7.120 7.867 -12.585 1.00 97.94 87 ILE A C 1
ATOM 703 O O . ILE A 1 87 ? 7.281 8.655 -11.648 1.00 97.94 87 ILE A O 1
ATOM 707 N N . SER A 1 88 ? 7.090 8.277 -13.847 1.00 97.81 88 SER A N 1
ATOM 708 C CA . SER A 1 88 ? 7.082 9.683 -14.238 1.00 97.81 88 SER A CA 1
ATOM 709 C C . SER A 1 88 ? 5.688 10.295 -14.103 1.00 97.81 88 SER A C 1
ATOM 711 O O . SER A 1 88 ? 4.669 9.608 -14.082 1.00 97.81 88 SER A O 1
ATOM 713 N N . ALA A 1 89 ? 5.626 11.627 -14.085 1.00 96.69 89 ALA A N 1
ATOM 714 C CA . ALA A 1 89 ? 4.352 12.340 -14.075 1.00 96.69 89 ALA A CA 1
ATOM 715 C C . ALA A 1 89 ? 3.504 12.083 -15.335 1.00 96.69 89 ALA A C 1
ATOM 717 O O . ALA A 1 89 ? 2.290 12.227 -15.274 1.00 96.69 89 ALA A O 1
ATOM 718 N N . THR A 1 90 ? 4.124 11.734 -16.471 1.00 97.19 90 THR A N 1
ATOM 719 C CA . THR A 1 90 ? 3.386 11.428 -17.712 1.00 97.19 90 THR A CA 1
ATOM 720 C C . THR A 1 90 ? 2.830 10.009 -17.692 1.00 97.19 90 THR A C 1
ATOM 722 O O . THR A 1 90 ? 1.710 9.807 -18.134 1.00 97.19 90 THR A O 1
ATOM 725 N N . GLU A 1 91 ? 3.570 9.051 -17.129 1.00 95.94 91 GLU A N 1
ATOM 726 C CA . GLU A 1 91 ? 3.103 7.667 -16.948 1.00 95.94 91 GLU A CA 1
ATOM 727 C C . GLU A 1 91 ? 1.983 7.548 -15.896 1.00 95.94 91 GLU A C 1
ATOM 729 O O . GLU A 1 91 ? 1.272 6.553 -15.864 1.00 95.94 91 GLU A O 1
ATOM 734 N N . GLN A 1 92 ? 1.808 8.548 -15.024 1.00 93.12 92 GLN A N 1
ATOM 735 C CA . GLN A 1 92 ? 0.772 8.535 -13.985 1.00 93.12 92 GLN A CA 1
ATOM 736 C C . GLN A 1 92 ? -0.639 8.922 -14.490 1.00 93.12 92 GLN A C 1
ATOM 738 O O . GLN A 1 92 ? -1.603 8.763 -13.737 1.00 93.12 92 GLN A O 1
ATOM 743 N N . ILE A 1 93 ? -0.767 9.474 -15.706 1.00 85.56 93 ILE A N 1
ATOM 744 C CA . ILE A 1 93 ? -2.020 10.043 -16.249 1.00 85.56 93 ILE A CA 1
ATOM 745 C C . ILE A 1 93 ? -2.791 9.022 -17.086 1.00 85.56 93 ILE A C 1
ATOM 747 O O . ILE A 1 93 ? -2.163 8.361 -17.938 1.00 85.56 93 ILE A O 1
#

Sequence (93 aa):
LIALDLGVVKDEHQVFKWDGQTRDIATWNRDHNLITAMKYSVVPVYQEFARQIGEARMSKMLHAFDYGNEDISGNVDSFWLDGGIRISATEQI

Radius of gyration: 13.88 Å; chains: 1; bounding box: 30×25×37 Å